Protein AF-A0A969LAG8-F1 (afdb_monomer)

Foldseek 3Di:
DPCQLVVLCLALPVPDPPPDSPHHDPLLVPQPDFFLLNLLVVLCCVQLVDDDDPVLSVVLLCQLCVPHDRGDGDDPVSCSVRSSVSSSVSCVDPSNVDD

Nearest PDB structures (foldseek):
  2yz2-assembly1_A  TM=5.243E-01  e=2.166E+00  Thermotoga maritima MSB8
  3pnv-assembly1_A  TM=3.452E-01  e=4.431E+00  Mycobacterium tuberculosis H37Rv
  6whv-assembly1_D  TM=3.931E-01  e=7.958E+00  Rattus norvegicus

Mean predicted aligned error: 7.22 Å

Structure (mmCIF, N/CA/C/O backbone):
data_AF-A0A969LAG8-F1
#
_entry.id   AF-A0A969LAG8-F1
#
loop_
_atom_site.group_PDB
_atom_site.id
_atom_site.type_symbol
_atom_site.label_atom_id
_atom_site.label_alt_id
_atom_site.label_comp_id
_atom_site.label_asym_id
_atom_site.label_entity_id
_atom_site.label_seq_id
_atom_site.pdbx_PDB_ins_code
_atom_site.Cartn_x
_atom_site.Cartn_y
_atom_site.Cartn_z
_atom_site.occupancy
_atom_site.B_iso_or_equiv
_atom_site.auth_seq_id
_atom_site.auth_comp_id
_atom_site.auth_asym_id
_atom_site.auth_atom_id
_atom_site.pdbx_PDB_model_num
ATOM 1 N N . MET A 1 1 ? 3.476 -11.226 20.192 1.00 50.75 1 MET A N 1
ATOM 2 C CA . MET A 1 1 ? 2.993 -10.938 18.821 1.00 50.75 1 MET A CA 1
ATOM 3 C C . MET A 1 1 ? 4.146 -10.937 17.798 1.00 50.75 1 MET A C 1
ATOM 5 O O . MET A 1 1 ? 4.355 -9.942 17.126 1.00 50.75 1 MET A O 1
ATOM 9 N N . LEU A 1 2 ? 4.907 -12.032 17.645 1.00 52.06 2 LEU A N 1
ATOM 10 C CA . LEU A 1 2 ? 6.010 -12.118 16.655 1.00 52.06 2 LEU A CA 1
ATOM 11 C C . LEU A 1 2 ? 5.597 -12.819 15.347 1.00 52.06 2 LEU A C 1
ATOM 13 O O . LEU A 1 2 ? 6.130 -12.530 14.280 1.00 52.06 2 LEU A O 1
ATOM 17 N N . HIS A 1 3 ? 4.610 -13.716 15.410 1.00 62.88 3 HIS A N 1
ATOM 18 C CA . HIS A 1 3 ? 4.184 -14.510 14.254 1.00 62.88 3 HIS A CA 1
ATOM 19 C C . HIS A 1 3 ? 3.187 -13.798 13.332 1.00 62.88 3 HIS A C 1
ATOM 21 O O . HIS A 1 3 ? 3.058 -14.186 12.178 1.00 62.88 3 HIS A O 1
ATOM 27 N N . ARG A 1 4 ? 2.509 -12.740 13.798 1.00 68.06 4 ARG A N 1
ATOM 28 C CA . ARG A 1 4 ? 1.484 -12.047 13.001 1.00 68.06 4 ARG A CA 1
ATOM 29 C C . ARG A 1 4 ? 2.076 -11.258 11.836 1.00 68.06 4 ARG A C 1
ATOM 31 O O . ARG A 1 4 ? 1.592 -11.377 10.722 1.00 68.06 4 ARG A O 1
ATOM 38 N N . TRP A 1 5 ? 3.172 -10.545 12.091 1.00 63.88 5 TRP A N 1
ATOM 39 C CA . TRP A 1 5 ? 3.963 -9.870 11.058 1.00 63.88 5 TRP A CA 1
ATOM 40 C C . TRP A 1 5 ? 4.389 -10.848 9.951 1.00 63.88 5 TRP A C 1
ATOM 42 O O . TRP A 1 5 ? 4.253 -10.542 8.774 1.00 63.88 5 TRP A O 1
ATOM 52 N N . ARG A 1 6 ? 4.798 -12.074 10.323 1.00 63.16 6 ARG A N 1
ATOM 53 C CA . ARG A 1 6 ? 5.158 -13.118 9.352 1.00 63.16 6 ARG A CA 1
ATOM 54 C C . ARG A 1 6 ? 3.966 -13.573 8.513 1.00 63.16 6 ARG A C 1
ATOM 56 O O . ARG A 1 6 ? 4.159 -13.877 7.349 1.00 63.16 6 ARG A O 1
ATOM 63 N N . ILE A 1 7 ? 2.759 -13.623 9.076 1.00 66.94 7 ILE A N 1
ATOM 64 C CA . ILE A 1 7 ? 1.549 -13.989 8.324 1.00 66.94 7 ILE A CA 1
ATOM 65 C C . ILE A 1 7 ? 1.171 -12.879 7.341 1.00 66.94 7 ILE A C 1
ATOM 67 O O . ILE A 1 7 ? 0.923 -13.180 6.179 1.00 66.94 7 ILE A O 1
ATOM 71 N N . CYS A 1 8 ? 1.161 -11.616 7.781 1.00 67.94 8 CYS A N 1
ATOM 72 C CA . CYS A 1 8 ? 0.873 -10.478 6.905 1.00 67.94 8 CYS A CA 1
ATOM 73 C C . CYS A 1 8 ? 1.865 -10.430 5.740 1.00 67.94 8 CYS A C 1
ATOM 75 O O . CYS A 1 8 ? 1.432 -10.390 4.595 1.00 67.94 8 CYS A O 1
ATOM 77 N N . ASN A 1 9 ? 3.165 -10.563 6.027 1.00 65.00 9 ASN A N 1
ATOM 78 C CA . ASN A 1 9 ? 4.185 -10.601 4.986 1.00 65.00 9 ASN A CA 1
ATOM 79 C C . ASN A 1 9 ? 4.038 -11.824 4.092 1.00 65.00 9 ASN A C 1
ATOM 81 O O . ASN A 1 9 ? 4.095 -11.663 2.894 1.00 65.00 9 ASN A O 1
ATOM 85 N N . ASN A 1 10 ? 3.787 -13.026 4.616 1.00 64.50 10 ASN A N 1
ATOM 86 C CA . ASN A 1 10 ? 3.622 -14.209 3.762 1.00 64.50 10 ASN A CA 1
ATOM 87 C C . ASN A 1 10 ? 2.415 -14.111 2.809 1.00 64.50 10 ASN A C 1
ATOM 89 O O . ASN A 1 10 ? 2.417 -14.769 1.775 1.00 64.50 10 ASN A O 1
ATOM 93 N N . LEU A 1 11 ? 1.377 -13.341 3.161 1.00 66.62 11 LEU A N 1
ATOM 94 C CA . LEU A 1 11 ? 0.198 -13.141 2.310 1.00 66.62 11 LEU A CA 1
ATOM 95 C C . LEU A 1 11 ? 0.443 -12.128 1.184 1.00 66.62 11 LEU A C 1
ATOM 97 O O . LEU A 1 11 ? -0.156 -12.253 0.114 1.00 66.62 11 LEU A O 1
ATOM 101 N N . THR A 1 12 ? 1.274 -11.114 1.438 1.00 66.69 12 THR A N 1
ATOM 102 C CA . THR A 1 12 ? 1.499 -9.981 0.525 1.00 66.69 12 THR A CA 1
ATOM 103 C C . THR A 1 12 ? 2.833 -10.058 -0.209 1.00 66.69 12 THR A C 1
ATOM 105 O O . THR A 1 12 ? 2.934 -9.662 -1.363 1.00 66.69 12 THR A O 1
ATOM 108 N N . GLU A 1 13 ? 3.865 -10.554 0.455 1.00 61.38 13 GLU A N 1
ATOM 109 C CA . GLU A 1 13 ? 5.237 -10.666 -0.012 1.00 61.38 13 GLU A CA 1
ATOM 110 C C . GLU A 1 13 ? 5.585 -12.149 -0.133 1.00 61.38 13 GLU A C 1
ATOM 112 O O . GLU A 1 13 ? 5.608 -12.885 0.855 1.00 61.38 13 GLU A O 1
ATOM 117 N N . ASP A 1 14 ? 5.871 -12.583 -1.358 1.00 59.06 14 ASP A N 1
ATOM 118 C CA . ASP A 1 14 ? 6.355 -13.923 -1.692 1.00 59.06 14 ASP A CA 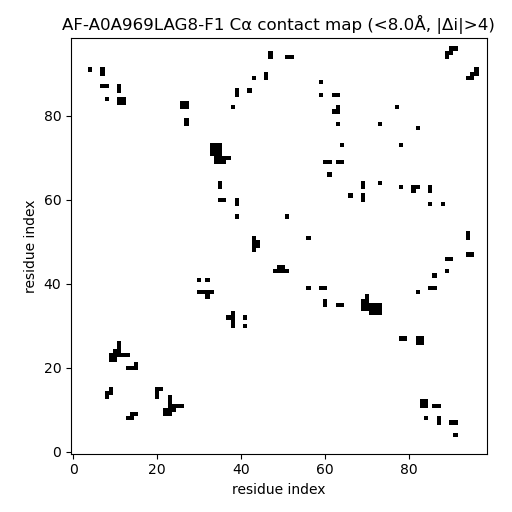1
ATOM 119 C C . ASP A 1 14 ? 7.728 -14.201 -1.041 1.00 59.06 14 ASP A C 1
ATOM 121 O O . ASP A 1 14 ? 8.779 -14.146 -1.671 1.00 59.06 14 ASP A O 1
ATOM 125 N N . SER A 1 15 ? 7.738 -14.385 0.279 1.00 53.62 15 SER A N 1
ATOM 126 C CA . SER A 1 15 ? 8.937 -14.444 1.123 1.00 53.62 15 SER A CA 1
ATOM 127 C C . SER A 1 15 ? 9.098 -15.799 1.814 1.00 53.62 15 SER A C 1
ATOM 129 O O . SER A 1 15 ? 9.760 -15.926 2.850 1.00 53.62 15 SER A O 1
ATOM 131 N N . THR A 1 16 ? 8.530 -16.855 1.229 1.00 50.12 16 THR A N 1
ATOM 132 C CA . THR A 1 16 ? 8.772 -18.223 1.689 1.00 50.12 16 THR A CA 1
ATOM 133 C C . THR A 1 16 ? 10.114 -18.752 1.188 1.00 50.12 16 THR A C 1
ATOM 135 O O . THR A 1 16 ? 10.392 -18.809 -0.002 1.00 50.12 16 THR A O 1
ATOM 138 N N . ARG A 1 17 ? 10.920 -19.186 2.157 1.00 48.16 17 ARG A N 1
ATOM 139 C CA . ARG A 1 17 ? 12.312 -19.664 2.120 1.00 48.16 17 ARG A CA 1
ATOM 140 C C . ARG A 1 17 ? 12.614 -20.871 1.197 1.00 48.16 17 ARG A C 1
ATOM 142 O O . ARG A 1 17 ? 13.730 -21.362 1.262 1.00 48.16 17 ARG A O 1
ATOM 149 N N . ASP A 1 18 ? 11.664 -21.344 0.386 1.00 55.56 18 ASP A N 1
ATOM 150 C CA . ASP A 1 18 ? 11.708 -22.663 -0.284 1.00 55.56 18 ASP A CA 1
ATOM 151 C C . ASP A 1 18 ? 11.125 -22.680 -1.725 1.00 55.56 18 ASP A C 1
ATOM 153 O O . ASP A 1 18 ? 10.580 -23.692 -2.164 1.00 55.56 18 ASP A O 1
ATOM 157 N N . ASP A 1 19 ? 11.212 -21.576 -2.482 1.00 55.66 19 ASP A N 1
ATOM 158 C CA . ASP A 1 19 ? 10.830 -21.504 -3.917 1.00 55.66 19 ASP A CA 1
ATOM 159 C C . ASP A 1 19 ? 9.385 -21.948 -4.252 1.00 55.66 19 ASP A C 1
ATOM 161 O O . ASP A 1 19 ? 9.052 -22.262 -5.398 1.00 55.66 19 ASP A O 1
ATOM 165 N N . ARG A 1 20 ? 8.489 -21.989 -3.256 1.00 51.56 20 ARG A N 1
ATOM 166 C CA . ARG A 1 20 ? 7.072 -22.329 -3.438 1.00 51.56 20 ARG A CA 1
ATOM 167 C C . ARG A 1 20 ? 6.180 -21.367 -2.651 1.00 51.56 20 ARG A C 1
ATOM 169 O O . ARG A 1 20 ? 6.053 -21.548 -1.436 1.00 51.56 20 ARG A O 1
ATOM 176 N N . PRO A 1 21 ? 5.525 -20.392 -3.307 1.00 52.25 21 PRO A N 1
ATOM 177 C CA . PRO A 1 21 ? 4.501 -19.587 -2.657 1.00 52.25 21 PRO A CA 1
ATOM 178 C C . PRO A 1 21 ? 3.328 -20.493 -2.280 1.00 52.25 21 PRO A C 1
ATOM 180 O O . PRO A 1 21 ? 2.638 -21.018 -3.151 1.00 52.25 21 PRO A O 1
ATOM 183 N N . TYR A 1 22 ? 3.092 -20.704 -0.983 1.00 55.94 22 TYR A N 1
ATOM 184 C CA . TYR A 1 22 ? 1.934 -21.493 -0.551 1.00 55.94 22 TYR A CA 1
ATOM 185 C C . TYR A 1 22 ? 0.624 -20.709 -0.721 1.00 55.94 22 TYR A C 1
ATOM 187 O O . TYR A 1 22 ? -0.369 -21.324 -1.090 1.00 55.94 22 TYR A O 1
ATOM 195 N N . PHE A 1 23 ? 0.618 -19.379 -0.530 1.00 54.62 23 PHE A N 1
ATOM 196 C CA . PHE A 1 23 ? -0.551 -18.505 -0.739 1.00 54.62 23 PHE A CA 1
ATOM 197 C C . PHE A 1 23 ? -0.129 -17.033 -0.912 1.00 54.62 23 PHE A C 1
ATOM 199 O O . PHE A 1 23 ? -0.168 -16.271 0.050 1.00 54.62 23 PHE A O 1
ATOM 206 N N . VAL A 1 24 ? 0.267 -16.620 -2.120 1.00 62.53 24 VAL A N 1
ATOM 207 C CA . VAL A 1 24 ? 0.520 -15.197 -2.417 1.00 62.53 24 VAL A CA 1
ATOM 208 C C . VAL 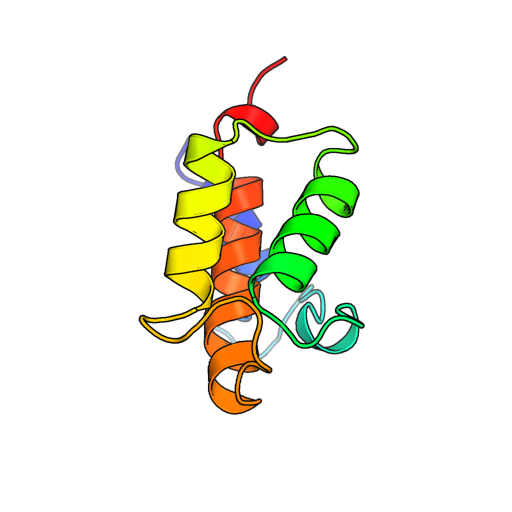A 1 24 ? -0.702 -14.619 -3.110 1.00 62.53 24 VAL A C 1
ATOM 210 O O . VAL A 1 24 ? -1.134 -15.102 -4.158 1.00 62.53 24 VAL A O 1
ATOM 213 N N . VAL A 1 25 ? -1.285 -13.586 -2.509 1.00 73.00 25 VAL A N 1
ATOM 214 C CA . VAL A 1 25 ? -2.311 -12.789 -3.174 1.00 73.00 25 VAL A CA 1
ATOM 215 C C . VAL A 1 25 ? -1.593 -11.911 -4.190 1.00 73.00 25 VAL A C 1
ATOM 217 O O . VAL A 1 25 ? -0.734 -11.119 -3.812 1.00 73.00 25 VAL A O 1
ATOM 220 N N . ASP A 1 26 ? -1.939 -12.020 -5.474 1.00 83.88 26 ASP A N 1
ATOM 221 C CA . ASP A 1 26 ? -1.412 -11.094 -6.480 1.00 83.88 26 ASP A CA 1
ATOM 222 C C . ASP A 1 26 ? -2.044 -9.707 -6.282 1.00 83.88 26 ASP A C 1
ATOM 224 O O . ASP A 1 26 ? -3.088 -9.370 -6.849 1.00 83.88 26 ASP A O 1
ATOM 228 N N . ILE A 1 27 ? -1.425 -8.923 -5.397 1.00 86.50 27 ILE A N 1
ATOM 229 C CA . ILE A 1 27 ? -1.850 -7.570 -5.042 1.00 86.50 27 ILE A CA 1
ATOM 230 C C . ILE A 1 27 ? -1.840 -6.676 -6.282 1.00 86.50 27 ILE A C 1
ATOM 232 O O . ILE A 1 27 ? -2.749 -5.868 -6.469 1.00 86.50 27 ILE A O 1
ATOM 236 N N . VAL A 1 28 ? -0.844 -6.832 -7.156 1.00 88.69 28 VAL A N 1
ATOM 237 C CA . VAL A 1 28 ? -0.680 -5.979 -8.335 1.00 88.69 28 VAL A CA 1
ATOM 238 C C . VAL A 1 28 ? -1.783 -6.258 -9.350 1.00 88.69 28 VAL A C 1
ATOM 240 O O . VAL A 1 28 ? -2.419 -5.313 -9.809 1.00 88.69 28 VAL A O 1
ATOM 243 N N . ALA A 1 29 ? -2.066 -7.526 -9.658 1.00 88.81 29 ALA A N 1
ATOM 244 C CA . ALA A 1 29 ? -3.138 -7.888 -10.58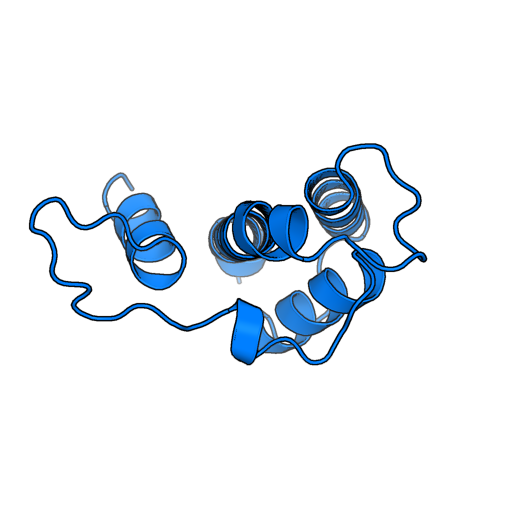6 1.00 88.81 29 ALA A CA 1
ATOM 245 C C . ALA A 1 29 ? -4.535 -7.537 -10.055 1.00 88.81 29 ALA A C 1
ATOM 247 O O . ALA A 1 29 ? -5.447 -7.276 -10.836 1.00 88.81 29 ALA A O 1
ATOM 248 N N . GLN A 1 30 ? -4.714 -7.506 -8.733 1.00 90.06 30 GLN A N 1
ATOM 249 C CA . GLN A 1 30 ? -5.982 -7.137 -8.103 1.00 90.06 30 GLN A CA 1
ATOM 250 C C . GLN A 1 30 ? -6.179 -5.632 -7.915 1.00 90.06 30 GLN A C 1
ATOM 252 O O . GLN A 1 30 ? -7.233 -5.227 -7.427 1.00 90.06 30 GLN A O 1
ATOM 257 N N . THR A 1 31 ? -5.197 -4.812 -8.288 1.00 93.56 31 THR A N 1
ATOM 258 C CA . THR A 1 31 ? -5.266 -3.358 -8.149 1.00 93.56 31 THR A CA 1
ATOM 259 C C . THR A 1 31 ? -5.583 -2.728 -9.506 1.00 93.56 31 THR A C 1
ATOM 261 O O . THR A 1 31 ? -4.690 -2.633 -10.348 1.00 93.56 31 THR A O 1
ATOM 264 N N . PRO A 1 32 ? -6.832 -2.281 -9.745 1.00 93.50 32 PRO A N 1
ATOM 265 C CA . PRO A 1 32 ? -7.196 -1.630 -11.006 1.00 93.50 32 PRO A CA 1
ATOM 266 C C . PRO A 1 32 ? -6.624 -0.208 -11.122 1.00 93.50 32 PRO A C 1
ATOM 268 O O . PRO A 1 32 ? -6.543 0.343 -12.216 1.00 93.50 32 PRO A O 1
ATOM 271 N N . GLU A 1 33 ? -6.245 0.386 -9.993 1.00 95.31 33 GLU A N 1
ATOM 272 C CA . GLU A 1 33 ? -5.793 1.768 -9.890 1.00 95.31 33 GLU A CA 1
ATOM 273 C C . GLU A 1 33 ? -4.315 1.931 -10.261 1.00 95.31 33 GLU A C 1
ATOM 275 O O . GLU A 1 33 ? -3.499 1.031 -10.053 1.00 95.31 33 GLU A O 1
ATOM 280 N N . THR A 1 34 ? -3.954 3.097 -10.801 1.00 93.94 34 THR A N 1
ATOM 281 C CA . THR A 1 34 ? -2.596 3.383 -11.300 1.00 93.94 34 THR A CA 1
ATOM 282 C C . THR A 1 34 ? -1.848 4.455 -10.511 1.00 93.94 34 THR A C 1
ATOM 284 O O . THR A 1 34 ? -0.614 4.468 -10.560 1.00 93.94 34 THR A O 1
ATOM 287 N N . THR A 1 35 ? -2.551 5.273 -9.723 1.00 97.00 35 THR A N 1
ATOM 288 C CA . THR A 1 35 ? -1.962 6.337 -8.897 1.00 97.00 35 THR A CA 1
ATOM 289 C C . THR A 1 35 ? -1.831 5.909 -7.429 1.00 97.00 35 THR A C 1
ATOM 291 O O . THR A 1 35 ? -2.727 5.224 -6.922 1.00 97.00 35 THR A O 1
ATOM 294 N N . PRO A 1 36 ? -0.752 6.293 -6.718 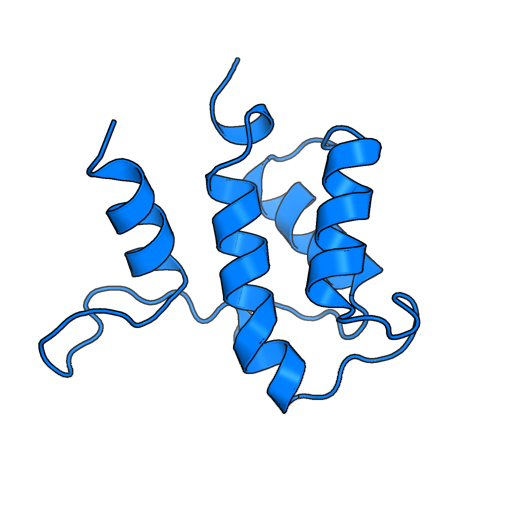1.00 97.00 36 PRO A N 1
ATOM 295 C CA . PRO A 1 36 ? -0.566 5.957 -5.306 1.00 97.00 36 PRO A CA 1
ATOM 296 C C . PRO A 1 36 ? -1.774 6.274 -4.417 1.00 97.00 36 PRO A C 1
ATOM 298 O O . PRO A 1 36 ? -2.220 5.392 -3.683 1.00 97.00 36 PRO A O 1
ATOM 301 N N . THR A 1 37 ? -2.355 7.474 -4.543 1.00 97.12 37 THR A N 1
ATOM 302 C CA . THR A 1 37 ? -3.546 7.884 -3.780 1.00 97.12 37 THR A CA 1
ATOM 303 C C . THR A 1 37 ? -4.678 6.868 -3.938 1.00 97.12 37 THR A C 1
ATOM 305 O O . THR A 1 37 ? -5.184 6.318 -2.958 1.00 97.12 37 THR A O 1
ATOM 308 N N . ARG A 1 38 ? -5.034 6.547 -5.189 1.00 97.44 38 ARG A N 1
ATOM 309 C CA . ARG A 1 38 ? -6.166 5.666 -5.495 1.00 97.44 38 ARG A CA 1
ATOM 310 C C . ARG A 1 38 ? -5.888 4.209 -5.133 1.00 97.44 38 ARG A C 1
ATOM 312 O O . ARG A 1 38 ? -6.800 3.513 -4.699 1.00 97.44 38 ARG A O 1
ATOM 319 N N . MET A 1 39 ? -4.643 3.749 -5.266 1.00 97.00 39 MET A N 1
ATOM 320 C CA . MET A 1 39 ? -4.249 2.404 -4.835 1.00 97.00 39 MET A CA 1
ATOM 321 C C . MET A 1 39 ? -4.411 2.218 -3.325 1.00 97.00 39 MET A C 1
ATOM 323 O O . MET A 1 39 ? -4.951 1.200 -2.892 1.00 97.00 39 MET A O 1
ATOM 327 N N . ILE A 1 40 ? -3.955 3.187 -2.526 1.00 96.88 40 ILE A N 1
ATOM 328 C CA . ILE A 1 40 ? -4.079 3.118 -1.067 1.00 96.88 40 ILE A CA 1
ATOM 329 C C . ILE A 1 40 ? -5.549 3.170 -0.655 1.00 96.88 40 ILE A C 1
ATOM 331 O O . ILE A 1 40 ? -5.986 2.316 0.114 1.00 96.88 40 ILE A O 1
ATOM 335 N N . ASP A 1 41 ? -6.335 4.083 -1.227 1.00 96.50 41 ASP A N 1
ATOM 336 C CA . ASP A 1 41 ? -7.773 4.173 -0.947 1.00 96.50 41 ASP A CA 1
ATOM 337 C C . ASP A 1 41 ? -8.519 2.884 -1.281 1.00 96.50 41 ASP A C 1
ATOM 339 O O . ASP A 1 41 ? -9.354 2.415 -0.501 1.00 96.50 41 ASP A O 1
ATOM 343 N N . TYR A 1 42 ? -8.182 2.277 -2.420 1.00 96.19 42 TYR A N 1
ATOM 344 C CA . TYR A 1 42 ? -8.741 1.003 -2.841 1.00 96.19 42 TYR A CA 1
ATOM 345 C C . TYR A 1 42 ? -8.504 -0.091 -1.793 1.00 96.19 42 TYR A C 1
ATOM 347 O O . TYR A 1 42 ? -9.448 -0.775 -1.387 1.00 96.19 42 TYR A O 1
ATOM 355 N N . TRP A 1 43 ? -7.265 -0.242 -1.316 1.00 95.06 43 TRP A N 1
ATOM 356 C CA . TRP A 1 43 ? -6.918 -1.284 -0.349 1.00 95.06 43 TRP A CA 1
ATOM 357 C C . TRP A 1 43 ? -7.409 -0.987 1.066 1.00 95.06 43 TRP A C 1
ATOM 359 O O . TRP A 1 43 ? -7.854 -1.914 1.740 1.00 95.06 43 TRP A O 1
ATOM 369 N N . ILE A 1 44 ? -7.420 0.277 1.499 1.00 94.62 44 ILE A N 1
ATOM 370 C CA . ILE A 1 44 ? -8.042 0.692 2.766 1.00 94.62 44 ILE A CA 1
ATOM 371 C C . ILE A 1 44 ? -9.516 0.291 2.768 1.00 94.62 44 ILE A C 1
ATOM 373 O O . ILE A 1 44 ? -9.961 -0.414 3.674 1.00 94.62 44 ILE A O 1
ATOM 377 N N . ASN A 1 45 ? -10.262 0.666 1.724 1.00 93.56 45 ASN A N 1
ATOM 378 C CA . ASN A 1 45 ? -11.677 0.326 1.628 1.00 93.56 45 ASN A CA 1
ATOM 379 C C . ASN A 1 45 ? -11.889 -1.194 1.555 1.00 93.56 45 ASN A C 1
ATOM 381 O O . ASN A 1 45 ? -12.775 -1.731 2.212 1.00 93.56 45 ASN A O 1
ATOM 385 N N . ARG A 1 46 ? -11.049 -1.909 0.798 1.00 91.62 46 ARG A N 1
ATOM 386 C CA . ARG A 1 46 ? -11.172 -3.361 0.626 1.00 91.62 46 ARG A CA 1
ATOM 387 C C . ARG A 1 46 ? -10.845 -4.161 1.890 1.00 91.62 46 ARG A C 1
ATOM 389 O O . ARG A 1 46 ? -11.476 -5.188 2.118 1.00 91.62 46 ARG A O 1
ATOM 396 N N . ILE A 1 47 ? -9.862 -3.729 2.679 1.00 91.06 47 ILE A N 1
ATOM 397 C CA . ILE A 1 47 ? -9.392 -4.449 3.874 1.00 91.06 47 ILE A CA 1
ATOM 398 C C . ILE A 1 47 ? -10.185 -4.042 5.114 1.00 91.06 47 ILE A C 1
ATOM 400 O O . ILE A 1 47 ? -10.584 -4.904 5.893 1.00 91.06 47 ILE A O 1
ATOM 404 N N . LEU A 1 48 ? -10.401 -2.740 5.311 1.00 89.69 48 LEU A N 1
ATOM 405 C CA . LEU A 1 48 ? -11.019 -2.213 6.528 1.00 89.69 48 LEU A CA 1
ATOM 406 C C . LEU A 1 48 ? -12.535 -2.043 6.398 1.00 89.69 48 LEU A C 1
ATOM 408 O O . LEU A 1 48 ? -13.233 -2.065 7.411 1.00 89.69 48 LEU A O 1
ATOM 412 N N . GLY A 1 49 ? -13.056 -1.843 5.181 1.00 89.75 49 GLY A N 1
ATOM 413 C CA . GLY A 1 49 ? -14.474 -1.539 4.947 1.00 89.75 49 GLY A CA 1
ATOM 414 C C . GLY A 1 49 ? -14.930 -0.198 5.536 1.00 89.75 49 GLY A C 1
ATOM 415 O O . GLY A 1 49 ? -16.128 0.032 5.693 1.00 89.75 49 GLY A O 1
ATOM 416 N N . ARG A 1 50 ? -13.985 0.668 5.921 1.00 88.12 50 ARG A N 1
ATOM 417 C CA . ARG A 1 50 ? -14.199 1.970 6.568 1.00 88.12 50 ARG A CA 1
ATOM 418 C C . ARG A 1 50 ? -13.013 2.902 6.281 1.00 88.12 50 ARG A C 1
ATOM 420 O O . ARG A 1 50 ? -11.946 2.402 5.918 1.00 88.12 50 ARG A O 1
ATOM 427 N N . PRO A 1 51 ? -13.157 4.228 6.459 1.00 90.00 51 PRO A N 1
ATOM 428 C CA . PRO A 1 51 ? -12.021 5.138 6.365 1.00 90.00 51 PRO A CA 1
ATOM 429 C C . PRO A 1 51 ? -10.997 4.866 7.478 1.00 90.00 51 PRO A C 1
ATOM 431 O O . PRO A 1 51 ? -11.368 4.627 8.626 1.00 90.00 51 PRO A O 1
ATOM 434 N N . MET A 1 52 ? -9.717 4.921 7.114 1.00 91.56 52 MET A N 1
ATOM 435 C CA . MET A 1 52 ? -8.571 4.930 8.030 1.00 91.56 52 MET A CA 1
ATOM 436 C C . MET A 1 52 ? -8.344 6.347 8.577 1.00 91.56 52 MET A C 1
ATOM 438 O O . MET A 1 52 ? -8.802 7.325 7.975 1.00 91.56 52 MET A O 1
ATOM 442 N N . ASN A 1 53 ? -7.605 6.477 9.683 1.00 92.81 53 ASN A N 1
ATOM 443 C CA . ASN A 1 53 ? -7.111 7.776 10.137 1.00 92.81 53 ASN A CA 1
ATOM 444 C C . ASN A 1 53 ? -6.424 8.555 8.982 1.00 92.81 53 ASN A C 1
ATOM 446 O O . ASN A 1 53 ? -5.519 8.009 8.342 1.00 92.81 53 ASN A O 1
ATOM 450 N N . PRO A 1 54 ? -6.793 9.827 8.718 1.00 94.19 54 PRO A N 1
ATOM 451 C CA . PRO A 1 54 ? -6.227 10.607 7.615 1.00 94.19 54 PRO A CA 1
ATOM 452 C C . PRO A 1 54 ? -4.700 10.739 7.642 1.00 94.19 54 PRO A C 1
ATOM 454 O O . PRO A 1 54 ? -4.077 10.721 6.586 1.00 94.19 54 PRO A O 1
ATOM 457 N N . ALA A 1 55 ? -4.090 10.839 8.827 1.00 93.94 55 ALA A N 1
ATOM 458 C CA . ALA A 1 55 ? -2.639 10.955 8.952 1.00 93.94 55 ALA A CA 1
ATOM 459 C C . ALA A 1 55 ? -1.928 9.641 8.589 1.00 93.94 55 ALA A C 1
ATOM 461 O O . ALA A 1 55 ? -0.912 9.656 7.902 1.00 93.94 55 ALA A O 1
ATOM 462 N N . GLU A 1 56 ? -2.478 8.496 9.007 1.00 93.75 56 GLU A N 1
ATOM 463 C CA . GLU A 1 56 ? -1.935 7.177 8.652 1.00 93.75 56 GLU A CA 1
ATOM 464 C C . GLU A 1 56 ? -2.097 6.881 7.164 1.00 93.75 56 GLU A C 1
ATOM 466 O O . GLU A 1 56 ? -1.166 6.400 6.516 1.00 93.75 56 GLU A O 1
ATOM 471 N N . ARG A 1 57 ? -3.256 7.243 6.607 1.00 95.75 57 ARG A N 1
ATOM 472 C CA . ARG A 1 57 ? -3.512 7.178 5.170 1.00 95.75 57 ARG A CA 1
ATOM 473 C C . ARG A 1 57 ? -2.473 7.978 4.384 1.00 95.75 57 ARG A C 1
ATOM 475 O O . ARG A 1 57 ? -1.934 7.455 3.413 1.00 95.75 57 ARG A O 1
ATOM 482 N N . GLU A 1 58 ? -2.188 9.215 4.789 1.00 96.69 58 GLU A N 1
ATOM 483 C CA . GLU A 1 58 ? -1.228 10.065 4.077 1.00 96.69 58 GLU A CA 1
ATOM 484 C C . GLU A 1 58 ? 0.187 9.474 4.117 1.00 96.69 58 GLU A C 1
ATOM 486 O O . GLU A 1 58 ? 0.837 9.366 3.080 1.00 96.69 58 GLU A O 1
ATOM 491 N N . MET A 1 59 ? 0.617 8.954 5.273 1.00 95.62 59 MET A N 1
ATOM 492 C CA . MET A 1 59 ? 1.907 8.261 5.391 1.00 95.62 59 MET A CA 1
ATOM 493 C C . MET A 1 59 ? 2.016 7.054 4.446 1.00 95.62 59 MET A C 1
ATOM 495 O O . MET A 1 59 ? 3.079 6.806 3.877 1.00 95.62 59 MET A O 1
ATOM 499 N N . LEU A 1 60 ? 0.931 6.296 4.253 1.00 96.56 60 LEU A N 1
ATOM 500 C CA . LEU A 1 60 ? 0.905 5.168 3.315 1.00 96.56 60 LEU A CA 1
ATOM 501 C C . LEU A 1 60 ? 0.987 5.619 1.852 1.00 96.56 60 LEU A C 1
ATOM 503 O O . LEU A 1 60 ? 1.630 4.949 1.041 1.00 96.56 60 LEU A O 1
ATOM 507 N N . ILE A 1 61 ? 0.357 6.745 1.513 1.00 97.12 61 ILE A N 1
ATOM 508 C CA . ILE A 1 61 ? 0.418 7.333 0.171 1.00 97.12 61 ILE A CA 1
ATOM 509 C C . ILE A 1 61 ? 1.831 7.819 -0.126 1.00 97.12 61 ILE A C 1
ATOM 511 O O . ILE A 1 61 ? 2.387 7.459 -1.163 1.00 97.12 61 ILE A O 1
ATOM 515 N N . GLU A 1 62 ? 2.440 8.568 0.792 1.00 96.38 62 GLU A N 1
ATOM 516 C CA . GLU A 1 62 ? 3.823 9.031 0.667 1.00 96.38 62 GLU A CA 1
ATOM 517 C C . GLU A 1 62 ? 4.797 7.853 0.549 1.00 96.38 62 GLU A C 1
ATOM 519 O O . GLU A 1 62 ? 5.676 7.845 -0.323 1.00 96.38 62 GLU A O 1
ATOM 524 N N . PHE A 1 63 ? 4.595 6.818 1.371 1.00 96.06 63 PHE A N 1
ATOM 525 C CA . PHE A 1 63 ? 5.364 5.582 1.307 1.00 96.06 63 PHE A CA 1
ATOM 526 C C . PHE A 1 63 ? 5.243 4.907 -0.063 1.00 96.06 63 PHE A C 1
ATOM 528 O O . PHE A 1 63 ? 6.250 4.502 -0.636 1.00 96.06 63 PHE A O 1
ATOM 535 N N . LEU A 1 64 ? 4.043 4.798 -0.635 1.00 96.31 64 LEU A N 1
ATOM 536 C CA . LEU A 1 64 ? 3.866 4.188 -1.953 1.00 96.31 64 LEU A CA 1
ATOM 537 C C . LEU A 1 64 ? 4.404 5.076 -3.089 1.00 96.31 64 LEU A C 1
ATOM 539 O O . LEU A 1 64 ? 4.938 4.569 -4.077 1.00 96.31 64 LEU A O 1
ATOM 543 N N . ALA A 1 65 ? 4.280 6.396 -2.955 1.00 95.75 65 ALA A N 1
ATOM 544 C CA . ALA A 1 65 ? 4.691 7.358 -3.969 1.00 95.75 65 ALA A CA 1
ATOM 545 C C . ALA A 1 65 ? 6.217 7.475 -4.105 1.00 95.75 65 ALA A C 1
ATOM 547 O O . ALA A 1 65 ? 6.695 7.875 -5.169 1.00 95.75 65 ALA A O 1
ATOM 548 N N . GLN A 1 66 ? 6.988 7.115 -3.069 1.00 94.62 66 GLN A N 1
ATOM 549 C CA . GLN A 1 66 ? 8.460 7.127 -3.088 1.00 94.62 66 GLN A CA 1
ATOM 550 C C . GLN A 1 66 ? 9.027 8.498 -3.514 1.00 94.62 66 GLN A C 1
ATOM 552 O O . GLN A 1 66 ? 9.925 8.593 -4.352 1.00 94.62 66 GLN A O 1
ATOM 557 N N . GLY A 1 67 ? 8.448 9.580 -2.979 1.00 92.31 67 GLY A N 1
ATOM 558 C CA . GLY A 1 67 ? 8.837 10.964 -3.282 1.00 92.31 67 GLY A CA 1
ATOM 559 C C . GLY A 1 67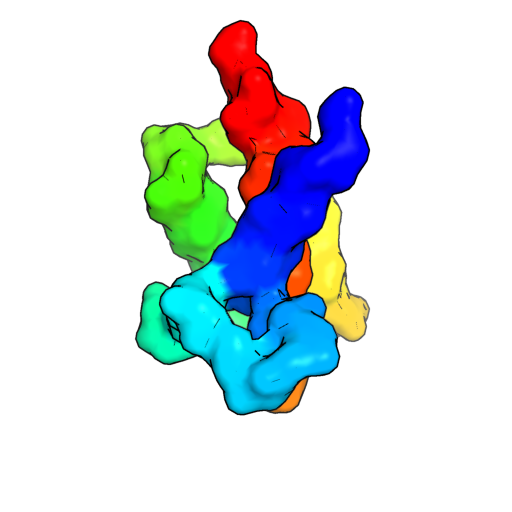 ? 8.339 11.509 -4.628 1.00 92.31 67 GLY A C 1
ATOM 560 O O . GLY A 1 67 ? 8.727 12.608 -5.024 1.00 92.31 67 GLY A O 1
ATOM 561 N N . ARG A 1 68 ? 7.496 10.764 -5.354 1.00 94.19 68 ARG A N 1
ATOM 562 C CA . ARG A 1 68 ? 6.825 11.226 -6.582 1.00 94.19 68 ARG A CA 1
ATOM 563 C C . ARG A 1 68 ? 5.482 11.877 -6.249 1.00 94.19 68 ARG A C 1
ATOM 565 O O . ARG A 1 68 ? 4.978 11.750 -5.141 1.00 94.19 68 ARG A O 1
ATOM 572 N N . ASN A 1 69 ? 4.881 12.544 -7.233 1.00 95.38 69 ASN A N 1
ATOM 573 C CA . ASN A 1 69 ? 3.511 13.034 -7.097 1.00 95.38 69 ASN A CA 1
ATOM 574 C C . ASN A 1 69 ? 2.538 11.833 -6.966 1.00 95.38 69 ASN A C 1
ATOM 576 O O . ASN A 1 69 ? 2.531 10.987 -7.866 1.00 95.38 69 ASN A O 1
ATOM 580 N N . PRO A 1 70 ? 1.741 11.748 -5.883 1.00 95.12 70 PRO A N 1
ATOM 581 C CA . PRO A 1 70 ? 0.867 10.607 -5.599 1.00 95.12 70 PRO A CA 1
ATOM 582 C C . PRO A 1 70 ? -0.398 10.538 -6.470 1.00 95.12 70 PRO A C 1
ATOM 584 O O . PRO A 1 70 ? -1.075 9.509 -6.485 1.00 95.12 70 PRO A O 1
ATOM 587 N N . ASP A 1 71 ? -0.693 11.591 -7.232 1.00 96.31 71 ASP A N 1
ATOM 588 C CA . ASP A 1 71 ? -1.833 11.651 -8.153 1.00 96.31 71 ASP A CA 1
ATOM 589 C C . ASP A 1 71 ? -1.440 11.349 -9.606 1.00 96.31 71 ASP A C 1
ATOM 591 O O . ASP A 1 71 ? -2.281 11.380 -10.504 1.00 96.31 71 ASP A O 1
ATOM 595 N N . LEU A 1 72 ? -0.165 11.029 -9.850 1.00 95.50 72 LEU A N 1
ATOM 596 C CA . LEU A 1 72 ? 0.326 10.556 -11.140 1.00 95.50 72 LEU A CA 1
ATOM 597 C C . LEU A 1 72 ? 0.546 9.045 -11.128 1.00 95.50 72 LEU A C 1
ATOM 599 O O . LEU A 1 72 ? 0.745 8.423 -10.084 1.00 95.50 72 LEU A O 1
ATOM 603 N N . ASP A 1 73 ? 0.548 8.460 -12.322 1.00 95.38 73 ASP A N 1
ATOM 604 C CA . ASP A 1 73 ? 0.761 7.028 -12.490 1.00 95.38 73 ASP A CA 1
ATOM 605 C C . ASP A 1 73 ? 2.100 6.576 -11.898 1.00 95.38 73 ASP A C 1
ATOM 607 O O . ASP A 1 73 ? 3.178 7.085 -12.234 1.00 95.38 73 ASP A O 1
ATOM 611 N N . LEU A 1 74 ? 2.031 5.552 -11.045 1.00 93.50 74 LEU A N 1
ATOM 612 C CA . LEU A 1 74 ? 3.211 4.919 -10.482 1.00 93.50 74 LEU A CA 1
ATOM 613 C C . LEU A 1 74 ? 3.815 3.945 -11.509 1.00 93.50 74 LEU A C 1
ATOM 615 O O . LEU A 1 74 ? 3.100 3.047 -11.979 1.00 93.50 74 LEU A O 1
ATOM 619 N N . PRO A 1 75 ? 5.118 4.062 -11.835 1.00 94.50 75 PRO A N 1
ATOM 620 C CA . PRO A 1 75 ? 5.825 3.119 -12.695 1.00 94.50 75 PRO A CA 1
ATOM 621 C C . PRO A 1 75 ? 5.641 1.659 -12.266 1.00 94.50 75 PRO A C 1
ATOM 623 O O . PRO A 1 75 ? 5.593 1.341 -11.078 1.00 94.50 75 PRO A O 1
ATOM 626 N N . SER A 1 7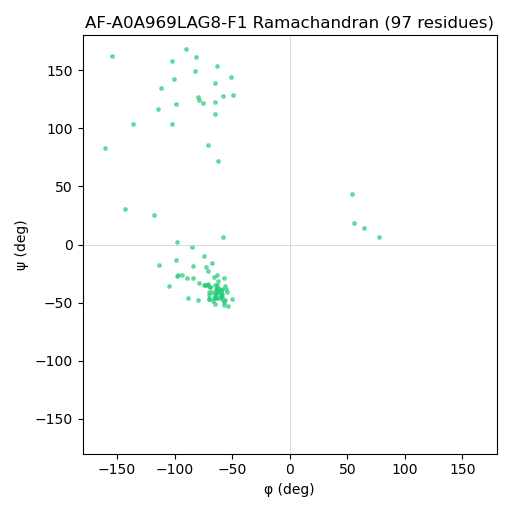6 ? 5.557 0.753 -13.241 1.00 90.19 76 SER A N 1
ATOM 627 C CA . SER A 1 76 ? 5.200 -0.651 -12.993 1.00 90.19 76 SER A CA 1
ATOM 628 C C . SER A 1 76 ? 6.191 -1.406 -12.100 1.00 90.19 76 SER A C 1
ATOM 630 O O . SER A 1 76 ? 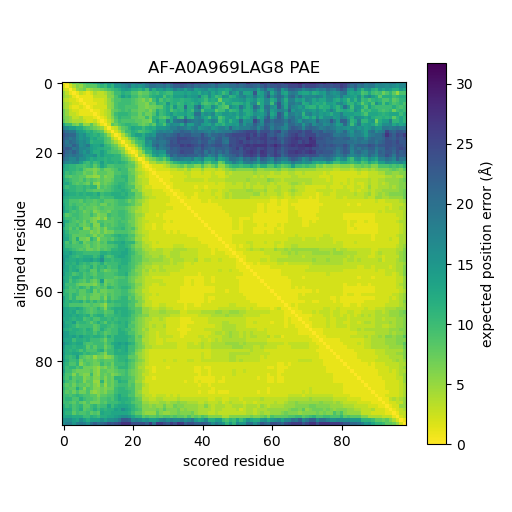5.768 -2.272 -11.341 1.00 90.19 76 SER A O 1
ATOM 632 N N . ASN A 1 77 ? 7.483 -1.071 -12.146 1.00 91.31 77 ASN A N 1
ATOM 633 C CA . ASN A 1 77 ? 8.498 -1.623 -11.245 1.00 91.31 77 ASN A CA 1
ATOM 634 C C . ASN A 1 77 ? 8.235 -1.203 -9.792 1.00 91.31 77 ASN A C 1
ATOM 636 O O . ASN A 1 77 ? 8.103 -2.057 -8.924 1.00 91.31 77 ASN A O 1
ATOM 640 N N . LEU A 1 78 ? 8.039 0.098 -9.550 1.00 91.94 78 LEU A N 1
ATOM 641 C CA . LEU A 1 78 ? 7.737 0.614 -8.215 1.00 91.94 78 LEU A CA 1
ATOM 642 C C . LEU A 1 78 ? 6.417 0.056 -7.682 1.00 91.94 78 LEU A C 1
ATOM 644 O O . LEU A 1 78 ? 6.322 -0.279 -6.509 1.00 91.94 78 LEU A O 1
ATOM 648 N N . ARG A 1 79 ? 5.414 -0.104 -8.548 1.00 91.12 79 ARG A N 1
ATOM 649 C CA . ARG A 1 79 ? 4.142 -0.728 -8.178 1.00 91.12 79 ARG A CA 1
ATOM 650 C C . ARG A 1 79 ? 4.327 -2.168 -7.710 1.00 91.12 79 ARG A C 1
ATOM 652 O O . ARG A 1 79 ? 3.759 -2.534 -6.692 1.00 91.12 79 ARG A O 1
ATOM 659 N N . ARG A 1 80 ? 5.117 -2.976 -8.425 1.00 90.12 80 ARG A N 1
ATOM 660 C CA . ARG A 1 80 ? 5.384 -4.369 -8.028 1.00 90.12 80 ARG A CA 1
ATOM 661 C C . ARG A 1 80 ? 6.133 -4.458 -6.707 1.00 90.12 80 ARG A C 1
ATOM 663 O O . ARG A 1 80 ? 5.820 -5.324 -5.900 1.00 90.12 80 ARG A O 1
ATOM 670 N N . ASP A 1 81 ? 7.068 -3.546 -6.479 1.00 89.31 81 ASP A N 1
ATOM 671 C CA . ASP A 1 81 ? 7.907 -3.583 -5.289 1.00 89.31 81 ASP A CA 1
ATOM 672 C C . ASP A 1 81 ? 7.184 -3.014 -4.057 1.00 89.31 81 ASP A C 1
ATOM 674 O O . ASP A 1 81 ? 7.205 -3.608 -2.979 1.00 89.31 81 ASP A O 1
ATOM 678 N N . TRP A 1 82 ? 6.547 -1.853 -4.173 1.00 92.81 82 TRP A N 1
ATOM 679 C CA . TRP A 1 82 ? 6.094 -1.086 -3.008 1.00 92.81 82 TRP A CA 1
ATOM 680 C C . TRP A 1 82 ? 4.628 -1.299 -2.654 1.00 92.81 82 TRP A C 1
ATOM 682 O O . TRP A 1 82 ? 4.271 -1.180 -1.483 1.00 92.81 82 TRP A O 1
ATOM 692 N N . LEU A 1 83 ? 3.777 -1.657 -3.618 1.00 93.19 83 LEU A N 1
ATOM 693 C CA . LEU A 1 83 ? 2.354 -1.847 -3.346 1.00 93.19 83 LEU A CA 1
ATOM 694 C C . LEU A 1 83 ? 2.082 -3.004 -2.372 1.00 93.19 83 LEU A C 1
ATOM 696 O O . LEU A 1 83 ? 1.335 -2.784 -1.419 1.00 93.19 83 LEU A O 1
ATOM 700 N N . PRO A 1 84 ? 2.694 -4.198 -2.515 1.00 91.19 84 PRO A N 1
ATOM 701 C CA . PRO A 1 84 ? 2.458 -5.272 -1.553 1.00 91.19 84 PRO A CA 1
ATOM 702 C C . PRO A 1 84 ? 2.926 -4.907 -0.139 1.00 91.19 84 PRO A C 1
ATOM 704 O O . PRO A 1 84 ? 2.254 -5.235 0.836 1.00 91.19 84 PRO A O 1
ATOM 707 N N . ARG A 1 85 ? 4.024 -4.145 -0.032 1.00 91.38 85 ARG A N 1
ATOM 708 C CA . ARG A 1 85 ? 4.548 -3.615 1.238 1.00 91.38 85 ARG A CA 1
ATOM 709 C C . ARG A 1 85 ? 3.578 -2.628 1.879 1.00 91.38 85 ARG A C 1
ATOM 711 O O . ARG A 1 85 ? 3.303 -2.717 3.070 1.00 91.38 85 ARG A O 1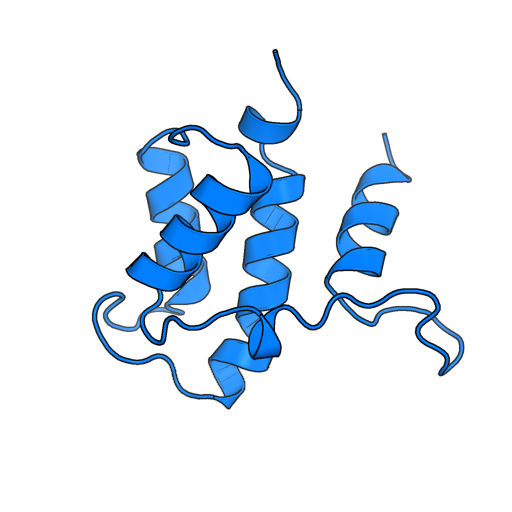
ATOM 718 N N . ALA A 1 86 ? 3.016 -1.713 1.090 1.00 93.56 86 ALA A N 1
ATOM 719 C CA . ALA A 1 86 ? 2.016 -0.767 1.575 1.00 93.56 86 ALA A CA 1
ATOM 720 C C . ALA A 1 86 ? 0.751 -1.487 2.074 1.00 93.56 86 ALA A C 1
ATOM 722 O O . ALA A 1 86 ? 0.225 -1.162 3.137 1.00 93.56 86 ALA A O 1
ATOM 723 N N . VAL A 1 87 ? 0.303 -2.525 1.362 1.00 92.38 87 VAL A N 1
ATOM 724 C CA . VAL A 1 87 ? -0.819 -3.370 1.799 1.00 92.38 87 VAL A CA 1
ATOM 725 C C . VAL A 1 87 ? -0.491 -4.121 3.093 1.00 92.38 87 VAL A C 1
ATOM 727 O O . VAL A 1 87 ? -1.332 -4.189 3.991 1.00 92.38 87 VAL A O 1
ATOM 730 N N . ALA A 1 88 ? 0.735 -4.627 3.241 1.00 89.62 88 ALA A N 1
ATOM 731 C CA . ALA A 1 88 ? 1.189 -5.242 4.485 1.00 89.62 88 ALA A CA 1
ATOM 732 C C . ALA A 1 88 ? 1.127 -4.257 5.665 1.00 89.62 88 ALA A C 1
ATOM 734 O O . ALA A 1 88 ? 0.675 -4.631 6.747 1.00 89.62 88 ALA A O 1
ATOM 735 N N . LEU A 1 89 ? 1.509 -2.990 5.454 1.00 91.38 89 LEU A N 1
ATOM 736 C CA . LEU A 1 89 ? 1.415 -1.943 6.476 1.00 91.38 89 LEU A CA 1
ATOM 737 C C . LEU A 1 89 ? -0.035 -1.663 6.893 1.00 91.38 89 LEU A C 1
ATOM 739 O O . LEU A 1 89 ? -0.289 -1.514 8.087 1.00 91.38 89 LEU A O 1
ATOM 743 N N . ILE A 1 90 ? -0.996 -1.679 5.960 1.00 91.44 90 ILE A N 1
ATOM 744 C CA . ILE A 1 90 ? -2.432 -1.578 6.290 1.00 91.44 90 ILE A CA 1
ATOM 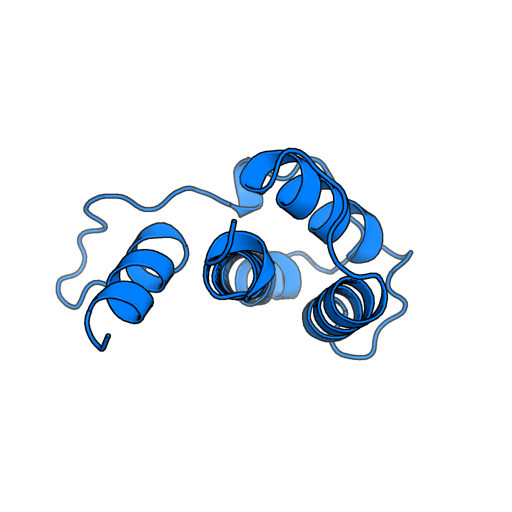745 C C . ILE A 1 90 ? -2.856 -2.739 7.201 1.00 91.44 90 ILE A C 1
ATOM 747 O O . ILE A 1 90 ? -3.516 -2.519 8.209 1.00 91.44 90 ILE A O 1
ATOM 751 N N . LEU A 1 91 ? -2.435 -3.973 6.904 1.00 88.94 91 LEU A N 1
ATOM 752 C CA . LEU A 1 91 ? -2.734 -5.150 7.738 1.00 88.94 91 LEU A CA 1
ATOM 753 C C . LEU A 1 91 ? -2.039 -5.121 9.111 1.00 88.94 91 LEU A C 1
ATOM 755 O O . LEU A 1 91 ? -2.389 -5.890 10.010 1.00 88.94 91 LEU A O 1
ATOM 759 N N . MET A 1 92 ? -1.026 -4.273 9.282 1.00 87.12 92 MET A N 1
ATOM 760 C CA . MET A 1 92 ? -0.318 -4.095 10.547 1.00 87.12 92 MET A CA 1
ATOM 761 C C . MET A 1 92 ? -0.791 -2.872 11.336 1.00 87.12 92 MET A C 1
ATOM 763 O O . MET A 1 92 ? -0.466 -2.787 12.525 1.00 87.12 92 MET A O 1
ATOM 767 N N . SER A 1 93 ? -1.564 -1.970 10.725 1.00 87.88 93 SER A N 1
ATOM 768 C CA . SER A 1 93 ? -1.974 -0.707 11.337 1.00 87.88 93 SER A CA 1
ATOM 769 C C . SER A 1 93 ? -2.851 -0.918 12.580 1.00 87.88 93 SER A C 1
ATOM 771 O O . SER A 1 93 ? -3.531 -1.945 12.702 1.00 87.88 93 SER A O 1
ATOM 773 N N . PRO A 1 94 ? -2.870 0.037 13.530 1.00 85.00 94 PRO A N 1
ATOM 774 C CA . PRO A 1 94 ? -3.795 -0.004 14.662 1.00 85.00 94 PRO A CA 1
ATOM 775 C C . PRO A 1 94 ? -5.256 -0.116 14.213 1.00 85.00 94 PRO A C 1
ATOM 777 O O . PRO A 1 94 ? -6.008 -0.896 14.795 1.00 85.00 94 PRO A O 1
ATOM 780 N N . ASP A 1 95 ? -5.619 0.578 13.129 1.00 83.81 95 ASP A N 1
ATOM 781 C CA . ASP A 1 95 ? -6.948 0.554 12.509 1.00 83.81 95 ASP A CA 1
ATOM 782 C C . ASP A 1 95 ? -7.411 -0.852 12.081 1.00 83.81 95 ASP A C 1
ATOM 784 O O . ASP A 1 95 ? -8.613 -1.126 12.087 1.00 83.81 95 ASP A O 1
ATOM 788 N N . PHE A 1 96 ? -6.488 -1.761 11.743 1.00 82.50 96 PHE A N 1
ATOM 789 C CA . PHE A 1 96 ? -6.801 -3.171 11.474 1.00 82.50 96 PHE A CA 1
ATOM 790 C C . PHE A 1 96 ? -6.880 -4.018 12.756 1.00 82.50 96 PHE A C 1
ATOM 792 O O . PHE A 1 96 ? -7.589 -5.023 12.818 1.00 82.50 96 PHE A O 1
ATOM 799 N N . ASN A 1 97 ? -6.134 -3.630 13.790 1.00 74.75 97 ASN A N 1
ATOM 800 C CA . ASN A 1 97 ? -5.902 -4.444 14.987 1.00 74.75 97 ASN A CA 1
ATOM 801 C C . ASN A 1 97 ? -6.946 -4.235 16.071 1.00 74.75 97 ASN A C 1
ATOM 803 O O . ASN A 1 97 ? -7.170 -5.135 16.885 1.00 74.75 97 ASN A O 1
ATOM 807 N N . TRP A 1 98 ? -7.525 -3.042 16.119 1.00 65.62 98 TRP A N 1
ATOM 808 C CA . TRP A 1 98 ? -8.429 -2.632 17.173 1.00 65.62 98 TRP A CA 1
ATOM 809 C C . TRP A 1 98 ? -9.864 -2.475 16.660 1.00 65.62 98 TRP A C 1
ATOM 811 O O . TRP A 1 98 ? -10.143 -1.902 15.600 1.00 65.62 98 TRP A O 1
ATOM 821 N N . ARG A 1 99 ? -10.776 -3.030 17.461 1.00 54.53 99 ARG A N 1
ATOM 822 C CA . ARG A 1 99 ? -12.127 -2.508 17.648 1.00 54.53 99 ARG A CA 1
ATOM 823 C C . ARG A 1 99 ? -12.111 -1.616 18.875 1.00 54.53 99 ARG A C 1
ATOM 825 O O . ARG A 1 99 ? -11.423 -2.012 19.843 1.00 54.53 99 ARG A O 1
#

Sequence (99 aa):
MLHRWRICNNLTEDSTRDDRPYFVVDIVAQTPETTPTRMIDYWINRILGRPMNPAEREMLIEFLAQGRNPDLDLPSNLRRDWLPRAVALILMSPDFNWR

Secondary structure (DSSP, 8-state):
--HHHHHHHHHHS---TTS--SS---TTTT----SHHHHHHHHHHHHHSSPPPHHHHHHHHHHHHTTS-TTSPPPHHHHHHHHHHHHHHHHHSHHHH--

Radius of gyration: 13.38 Å; Cα contacts (8 Å, |Δi|>4): 106; chains: 1; bounding box: 27×36×32 Å

pLDDT: mean 83.49, std 15.38, range [48.16, 97.44]

Solvent-accessible surface area (backbone atoms only — not comparable to full-atom values): 5853 Å² total; per-residue (Å²): 133,76,65,58,63,53,51,43,38,44,36,40,39,86,71,57,99,72,92,54,76,88,59,60,53,63,56,66,84,72,44,91,55,55,22,27,48,55,41,49,51,51,50,42,42,72,74,66,71,47,90,68,61,68,70,63,50,48,54,45,24,51,62,51,27,71,85,49,68,35,86,40,76,55,56,70,67,57,43,65,63,34,45,33,54,47,53,32,49,52,71,66,32,65,81,63,75,53,132